Protein AF-A0A094ZDG8-F1 (afdb_monomer)

Organism: Schistosoma haematobium (NCBI:txid6185)

Mean predicted aligned error: 16.05 Å

Solvent-accessible surface area (backbone atoms only — not comparable to full-atom values): 8541 Å² total; per-residue (Å²): 136,85,80,82,80,79,81,81,80,83,80,73,76,66,70,59,55,62,57,50,54,56,52,52,57,57,49,52,59,53,57,71,45,42,67,59,51,50,52,51,48,52,55,51,45,57,53,45,51,59,52,46,64,64,58,32,83,66,60,68,63,43,51,52,46,51,49,52,49,51,50,49,48,50,48,49,53,50,49,50,51,50,48,55,50,48,53,51,51,51,52,26,43,44,46,45,45,53,74,63,44,70,80,44,69,62,84,50,92,93,49,86,71,52,85,59,76,66,48,71,47,53,70,55,26,43,35,73,73,38,26,87,51,73,80,40,61,83,43,102,52,91,58,118

Radius of gyration: 25.37 Å; Cα contacts (8 Å, |Δi|>4): 59; chains: 1; bounding box: 47×36×77 Å

Secondary structure (DSSP, 8-state):
------------THHHHHHHHHHHHHHHHHHHHHHHHHHHHHHHHHHHHHHHHHH--SSHHHHHHHHHHHHHHHHHHHHHHHHHHHHHH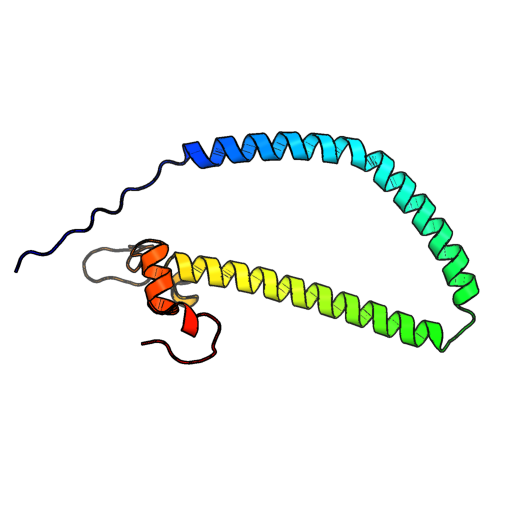HHHHHHT--HHHHHS----TTSTT-TTTT---HHHHHHHHH-S-GGGSSSSS---

Nearest PDB structures (foldseek):
  6bml-assembly1_A  TM=7.905E-01  e=4.620E-05  Homo sapiens
  7khm-assembly1_B  TM=7.955E-01  e=6.084E-05  Homo sapiens
  6bmn-assembly1_A  TM=7.687E-01  e=6.517E-05  Homo sapiens
  6bmm-assembly1_B  TM=7.986E-01  e=1.211E-04  Homo sapiens
  6bms-assembly1_A  TM=7.338E-01  e=1.297E-04  Danio rerio

Foldseek 3Di:
DDDDPPDDDDDDPVVVVVVVVVVVVVVVVVVVCVVVVVVVVVVVVVVVVVVCVVVPVDDPVVVVVVVVVVVVVVVVVVVVVVVVVVVVVLVCLQLVHDPVCVVPPDQDPPDGDPNSPPHPGRVVSNCVQQNPDPVSNPPPDDHD

Sequence (144 aa):
MTGNQKKYVYLPDVYSKHRLSLCVQELSKLCSAIPAALVLLIISWSYYVVTFVVIQDLITSTFLLCCAFTLSLLSAVFALALLILLLFHTYLIFKNKSTLEYFRPPNFRGNSHRIYGFNLGWKNNFLQIFGSDVKHWLLPVFSR

pLDDT: mean 73.51, std 15.1, range [32.41, 96.0]

Structure (mmCIF, N/CA/C/O backbone):
data_AF-A0A094ZDG8-F1
#
_entry.id   AF-A0A094ZDG8-F1
#
loop_
_atom_site.group_PDB
_atom_site.id
_atom_site.type_symbol
_atom_site.label_atom_id
_atom_site.label_alt_id
_atom_site.label_comp_id
_atom_site.label_asym_id
_atom_site.label_entity_id
_atom_site.label_seq_id
_atom_site.pdbx_PDB_ins_code
_atom_site.Cartn_x
_atom_site.Cartn_y
_atom_site.Cartn_z
_atom_site.occupancy
_atom_site.B_iso_or_equiv
_atom_site.auth_seq_id
_atom_site.auth_comp_id
_atom_site.auth_asym_id
_atom_site.auth_atom_id
_atom_site.pdbx_PDB_model_num
ATOM 1 N N . MET A 1 1 ? 17.043 -1.405 -41.925 1.00 34.56 1 MET A N 1
ATOM 2 C CA . MET A 1 1 ? 16.462 -1.710 -40.597 1.00 34.56 1 MET A CA 1
ATOM 3 C C . MET A 1 1 ? 17.064 -0.754 -39.578 1.00 34.56 1 MET A C 1
ATOM 5 O O . MET A 1 1 ? 18.104 -1.022 -38.996 1.00 34.56 1 MET A O 1
ATOM 9 N N . THR A 1 2 ? 16.478 0.433 -39.469 1.00 32.41 2 THR A N 1
ATOM 10 C CA . THR A 1 2 ? 16.982 1.552 -38.666 1.00 32.41 2 THR A CA 1
ATOM 11 C C . THR A 1 2 ? 16.580 1.364 -37.204 1.00 32.41 2 THR A C 1
ATOM 13 O O . THR A 1 2 ? 15.429 1.588 -36.832 1.00 32.41 2 THR A O 1
ATOM 16 N N . GLY A 1 3 ? 17.524 0.902 -36.383 1.00 36.28 3 GLY A N 1
ATOM 17 C CA . GLY A 1 3 ? 17.348 0.729 -34.942 1.00 36.28 3 GLY A CA 1
ATOM 18 C C . GLY A 1 3 ? 17.181 2.077 -34.243 1.00 36.28 3 GLY A C 1
ATOM 19 O O . GLY A 1 3 ? 18.128 2.851 -34.124 1.00 36.28 3 GLY A O 1
ATOM 20 N N . ASN A 1 4 ? 15.962 2.353 -33.791 1.00 35.00 4 ASN A N 1
ATOM 21 C CA . ASN A 1 4 ? 15.579 3.576 -33.098 1.00 35.00 4 ASN A CA 1
ATOM 22 C C . ASN A 1 4 ? 16.163 3.575 -31.667 1.00 35.00 4 ASN A C 1
ATOM 24 O O . ASN A 1 4 ? 15.595 2.984 -30.748 1.00 35.00 4 ASN A O 1
ATOM 28 N N . GLN A 1 5 ? 17.333 4.192 -31.485 1.00 38.00 5 GLN A N 1
ATOM 29 C CA . GLN A 1 5 ? 17.990 4.362 -30.184 1.00 38.00 5 GLN A CA 1
ATOM 30 C C . GLN A 1 5 ? 17.251 5.441 -29.376 1.00 38.00 5 GLN A C 1
ATOM 32 O O . GLN A 1 5 ? 17.558 6.631 -29.468 1.00 38.00 5 GLN A O 1
ATOM 37 N N . LYS A 1 6 ? 16.254 5.041 -28.576 1.00 39.12 6 LYS A N 1
ATOM 38 C CA . LYS A 1 6 ? 15.599 5.943 -27.617 1.00 39.12 6 LYS A CA 1
ATOM 39 C C . LYS A 1 6 ? 16.616 6.359 -26.540 1.00 39.12 6 LYS A C 1
ATOM 41 O O . LYS A 1 6 ? 16.921 5.588 -25.635 1.00 39.12 6 LYS A O 1
ATOM 46 N N . LYS A 1 7 ? 17.148 7.582 -26.654 1.00 33.66 7 LYS A N 1
ATOM 47 C CA . LYS A 1 7 ? 17.962 8.261 -25.630 1.00 33.66 7 LYS A CA 1
ATOM 48 C C . LYS A 1 7 ? 17.123 8.464 -24.364 1.00 33.66 7 LYS A C 1
ATOM 50 O O . LYS A 1 7 ? 16.240 9.317 -24.341 1.00 33.66 7 LYS A O 1
ATOM 55 N N . TYR A 1 8 ? 17.409 7.716 -23.303 1.00 41.25 8 TYR A N 1
ATOM 56 C CA . TYR A 1 8 ? 16.872 8.009 -21.975 1.00 41.25 8 TYR A CA 1
ATOM 57 C C . TYR A 1 8 ? 17.713 9.119 -21.334 1.00 41.25 8 TYR A C 1
ATOM 59 O O . TYR A 1 8 ? 18.879 8.924 -20.998 1.00 41.25 8 TYR A O 1
ATOM 67 N N . VAL A 1 9 ? 17.122 10.307 -21.222 1.00 45.47 9 VAL A N 1
ATOM 68 C CA . VAL A 1 9 ? 17.702 11.479 -20.557 1.00 45.47 9 VAL A CA 1
ATOM 69 C C . VAL A 1 9 ? 17.688 11.241 -19.042 1.00 45.47 9 VAL A C 1
ATOM 71 O O . VAL A 1 9 ? 16.625 11.056 -18.452 1.00 45.47 9 VAL A O 1
ATOM 74 N N . TYR A 1 10 ? 18.863 11.231 -18.409 1.00 42.94 10 TYR A N 1
ATOM 75 C CA . TYR A 1 10 ? 19.004 11.247 -16.951 1.00 42.94 10 TYR A CA 1
ATOM 76 C C . TYR A 1 10 ? 18.540 12.615 -16.425 1.00 42.94 10 TYR A C 1
ATOM 78 O O . TYR A 1 10 ? 19.150 13.632 -16.745 1.00 42.94 10 TYR A O 1
ATOM 86 N N . LEU A 1 11 ? 17.450 12.661 -15.649 1.00 54.09 11 LEU A N 1
ATOM 87 C CA . LEU A 1 11 ? 17.032 13.894 -14.971 1.00 54.09 11 LEU A CA 1
ATOM 88 C C . LEU A 1 11 ? 17.990 14.224 -13.803 1.00 54.09 11 LEU A C 1
ATOM 90 O O . LEU A 1 11 ? 18.325 13.317 -13.040 1.00 54.09 11 LEU A O 1
ATOM 94 N N . PRO A 1 12 ? 18.403 15.497 -13.634 1.00 45.50 12 PRO A N 1
ATOM 95 C CA . PRO A 1 12 ? 19.321 15.924 -12.581 1.00 45.50 12 PRO A CA 1
ATOM 96 C C . PRO A 1 12 ? 18.633 16.074 -11.210 1.00 45.50 12 PRO A C 1
ATOM 98 O O . PRO A 1 12 ? 17.512 16.566 -11.093 1.00 45.50 12 PRO A O 1
ATOM 101 N N . ASP A 1 13 ? 19.375 15.707 -10.167 1.00 58.47 13 ASP A N 1
ATOM 102 C CA . ASP A 1 13 ? 19.035 15.608 -8.732 1.00 58.47 13 ASP A CA 1
ATOM 103 C C . ASP A 1 13 ? 18.567 16.928 -8.056 1.00 58.47 13 ASP A C 1
ATOM 105 O O . ASP A 1 13 ? 18.145 16.976 -6.902 1.00 58.47 13 ASP A O 1
ATOM 109 N N . VAL A 1 14 ? 18.602 18.048 -8.780 1.00 55.16 14 VAL A N 1
ATOM 110 C CA . VAL A 1 14 ? 18.378 19.398 -8.231 1.00 55.16 14 VAL A CA 1
ATOM 111 C C . VAL A 1 14 ? 16.899 19.674 -7.913 1.00 55.16 14 VAL A C 1
ATOM 113 O O . VAL A 1 14 ? 16.594 20.358 -6.936 1.00 55.16 14 VAL A O 1
ATOM 116 N N . TYR A 1 15 ? 15.960 19.096 -8.672 1.00 51.38 15 TYR A N 1
ATOM 117 C CA . TYR A 1 15 ? 14.515 19.297 -8.457 1.00 51.38 15 TYR A CA 1
ATOM 118 C C . TYR A 1 15 ? 13.996 18.604 -7.177 1.00 51.38 15 TYR A C 1
ATOM 120 O O . TYR A 1 15 ? 13.052 19.071 -6.540 1.00 51.38 15 TYR A O 1
ATOM 128 N N . SER A 1 16 ? 14.656 17.518 -6.763 1.00 56.72 16 SER A N 1
ATOM 129 C CA . SER A 1 16 ? 14.375 16.759 -5.533 1.00 56.72 16 SER A CA 1
ATOM 130 C C . SER A 1 16 ? 14.697 17.575 -4.271 1.00 56.72 16 SER A C 1
ATOM 132 O O . SER A 1 16 ? 13.889 17.666 -3.342 1.00 56.72 16 SER A O 1
ATOM 134 N N . LYS A 1 17 ? 15.839 18.271 -4.273 1.00 58.16 17 LYS A N 1
ATOM 135 C CA . LYS A 1 17 ? 16.362 19.007 -3.112 1.00 58.16 17 LYS A CA 1
ATOM 136 C C . LYS A 1 17 ? 15.500 20.210 -2.697 1.00 58.16 17 LYS A C 1
ATOM 138 O O . LYS A 1 17 ? 15.392 20.503 -1.512 1.00 58.16 17 LYS A O 1
ATOM 143 N N . HIS A 1 18 ? 14.843 20.876 -3.649 1.00 64.06 18 HIS A N 1
ATOM 144 C CA . HIS A 1 18 ? 13.962 22.022 -3.375 1.00 64.06 18 HIS A CA 1
ATOM 145 C C . HIS A 1 18 ? 12.610 21.610 -2.759 1.00 64.06 18 HIS A C 1
ATOM 147 O O . HIS A 1 18 ? 12.028 22.337 -1.957 1.00 64.06 18 HIS A O 1
ATOM 153 N N . ARG A 1 19 ? 12.079 20.432 -3.111 1.00 62.97 19 ARG A N 1
ATOM 154 C CA . ARG A 1 19 ? 10.899 19.860 -2.431 1.00 62.97 19 ARG A CA 1
ATOM 155 C C . ARG A 1 19 ? 11.244 19.423 -1.004 1.00 62.97 19 ARG A C 1
ATOM 157 O O . ARG A 1 19 ? 10.412 19.538 -0.109 1.00 62.97 19 ARG A O 1
ATOM 164 N N . LEU A 1 20 ? 12.481 18.968 -0.801 1.00 61.56 20 LEU A N 1
ATOM 165 C CA . LEU A 1 20 ? 12.990 18.520 0.490 1.00 61.56 20 LEU A CA 1
ATOM 166 C C . LEU A 1 20 ? 13.098 19.669 1.508 1.00 61.56 20 LEU A C 1
ATOM 168 O O . LEU A 1 20 ? 12.708 19.491 2.655 1.00 61.56 20 LEU A O 1
ATOM 172 N N . SER A 1 21 ? 13.547 20.862 1.108 1.00 60.19 21 SER A N 1
ATOM 173 C CA . SER A 1 21 ? 13.630 22.023 2.015 1.00 60.19 21 SER A CA 1
ATOM 174 C C . SER A 1 21 ? 12.260 22.556 2.448 1.00 60.19 21 SER A C 1
ATOM 176 O O . SER A 1 21 ? 12.100 22.952 3.601 1.00 60.19 21 SER A O 1
ATOM 178 N N . LEU A 1 22 ? 11.259 22.506 1.559 1.00 71.62 22 LEU A N 1
ATOM 179 C CA . LEU A 1 22 ? 9.870 22.839 1.894 1.00 71.62 22 LEU A CA 1
ATOM 180 C C . LEU A 1 22 ? 9.312 21.869 2.955 1.00 71.62 22 LEU A C 1
ATOM 182 O O . LEU A 1 22 ? 8.663 22.286 3.908 1.00 71.62 22 LEU A O 1
ATOM 186 N N . CYS A 1 23 ? 9.640 20.578 2.829 1.00 61.94 23 CYS A N 1
ATOM 187 C CA . CYS A 1 23 ? 9.284 19.548 3.807 1.00 61.94 23 CYS A CA 1
ATOM 188 C C . CYS A 1 23 ? 9.934 19.795 5.181 1.00 61.94 23 CYS A C 1
ATOM 190 O O . CYS A 1 23 ? 9.313 19.539 6.208 1.00 61.94 23 CYS A O 1
ATOM 192 N N . VAL A 1 24 ? 11.165 20.318 5.215 1.00 69.00 24 VAL A N 1
ATOM 193 C CA . VAL A 1 24 ? 11.898 20.616 6.460 1.00 69.00 24 VAL A CA 1
ATOM 194 C C . VAL A 1 24 ? 11.293 21.808 7.217 1.00 69.00 24 VAL A C 1
ATOM 196 O O . VAL A 1 24 ? 11.284 21.808 8.447 1.00 69.00 24 VAL A O 1
ATOM 199 N N . GLN A 1 25 ? 10.744 22.803 6.514 1.00 68.50 25 GLN A N 1
ATOM 200 C CA . GLN A 1 25 ? 10.045 23.930 7.149 1.00 68.50 25 GLN A CA 1
ATOM 201 C C . GLN A 1 25 ? 8.686 23.537 7.740 1.00 68.50 25 GLN A C 1
ATOM 203 O O . GLN A 1 25 ? 8.311 24.038 8.797 1.00 68.50 25 GLN A O 1
ATOM 208 N N . GLU A 1 26 ? 7.959 22.622 7.104 1.00 72.00 26 GLU A N 1
ATOM 209 C CA . GLU A 1 26 ? 6.732 22.071 7.693 1.00 72.00 26 GLU A CA 1
ATOM 210 C C . GLU A 1 26 ? 7.048 21.149 8.887 1.00 72.00 26 GLU A C 1
ATOM 212 O O . GLU A 1 26 ? 6.334 21.146 9.892 1.00 72.00 26 GLU A O 1
ATOM 217 N N . LEU A 1 27 ? 8.189 20.452 8.844 1.00 68.56 27 LEU A N 1
ATOM 218 C CA . LEU A 1 27 ? 8.687 19.617 9.938 1.00 68.56 27 LEU A CA 1
ATOM 219 C C . LEU A 1 27 ? 9.076 20.427 11.190 1.00 68.56 27 LEU A C 1
ATOM 221 O O . LEU A 1 27 ? 8.887 19.952 12.309 1.00 68.56 27 LEU A O 1
ATOM 225 N N . SER A 1 28 ? 9.589 21.654 11.042 1.00 68.25 28 SER A N 1
ATOM 226 C CA . SER A 1 28 ? 9.965 22.487 12.196 1.00 68.25 28 SER A CA 1
ATOM 227 C C . SER A 1 28 ? 8.748 23.012 12.967 1.00 68.25 28 SER A C 1
ATOM 229 O O . SER A 1 28 ? 8.773 23.039 14.199 1.00 68.25 28 SER A O 1
ATOM 231 N N . LYS A 1 29 ? 7.653 23.334 12.266 1.00 71.62 29 LYS A N 1
ATOM 232 C CA . LYS A 1 29 ? 6.360 23.701 12.873 1.00 71.62 29 LYS A CA 1
ATOM 233 C C . LYS A 1 29 ? 5.745 22.527 13.637 1.00 71.62 29 LYS A C 1
ATOM 235 O O . LYS A 1 29 ? 5.228 22.709 14.740 1.00 71.62 29 LYS A O 1
ATOM 240 N N . LEU A 1 30 ? 5.866 21.315 13.083 1.00 69.75 30 LEU A N 1
ATOM 241 C CA . LEU A 1 30 ? 5.478 20.080 13.765 1.00 69.75 30 LEU A CA 1
ATOM 242 C C . LEU A 1 30 ? 6.297 19.889 15.050 1.00 69.75 30 LEU A C 1
ATOM 244 O O . LEU A 1 30 ? 5.730 19.549 16.082 1.00 69.75 30 LEU A O 1
ATOM 248 N N . CYS A 1 31 ? 7.598 20.195 15.009 1.00 66.25 31 CYS A N 1
ATOM 249 C CA . CYS A 1 31 ? 8.518 20.050 16.137 1.00 66.25 31 CYS A CA 1
ATOM 250 C C . CYS A 1 31 ? 8.172 20.959 17.333 1.00 66.25 31 CYS A C 1
ATOM 252 O O . CYS A 1 31 ? 8.218 20.518 18.481 1.00 66.25 31 CYS A O 1
ATOM 254 N N . SER A 1 32 ? 7.730 22.199 17.086 1.00 72.81 32 SER A N 1
ATOM 255 C CA . SER A 1 32 ? 7.280 23.109 18.155 1.00 72.81 32 SER A CA 1
ATOM 256 C C . SER A 1 32 ? 5.958 22.701 18.813 1.00 72.81 32 SER A C 1
ATOM 258 O O . SER A 1 32 ? 5.696 23.086 19.951 1.00 72.81 32 SER A O 1
ATOM 260 N N . ALA A 1 33 ? 5.134 21.904 18.126 1.00 77.44 33 ALA A N 1
ATOM 261 C CA . ALA A 1 33 ? 3.875 21.387 18.661 1.00 77.44 33 ALA A CA 1
ATOM 262 C C . ALA A 1 33 ? 4.061 20.111 19.505 1.00 77.44 33 ALA A C 1
ATOM 264 O O . ALA A 1 33 ? 3.156 19.735 20.251 1.00 77.44 33 ALA A O 1
ATOM 265 N N . ILE A 1 34 ? 5.236 19.470 19.433 1.00 81.00 34 ILE A N 1
ATOM 266 C CA . ILE A 1 34 ? 5.561 18.235 20.162 1.00 81.00 34 ILE A CA 1
ATOM 267 C C . ILE A 1 34 ? 5.381 18.377 21.683 1.00 81.00 34 ILE A C 1
ATOM 269 O O . ILE A 1 34 ? 4.661 17.556 22.245 1.00 81.00 34 ILE A O 1
ATOM 273 N N . PRO A 1 35 ? 5.955 19.374 22.389 1.00 83.75 35 PRO A N 1
ATOM 274 C CA . PRO A 1 35 ? 5.834 19.436 23.849 1.00 83.75 35 PRO A CA 1
ATOM 275 C C . PRO A 1 35 ? 4.385 19.628 24.320 1.00 83.75 35 PRO A C 1
ATOM 277 O O . PRO A 1 35 ? 3.971 19.003 25.293 1.00 83.75 35 PRO A O 1
ATOM 280 N N . ALA A 1 36 ? 3.585 20.422 23.602 1.00 80.44 36 ALA A N 1
ATOM 281 C CA . ALA A 1 36 ? 2.163 20.595 23.902 1.00 80.44 36 ALA A CA 1
ATOM 282 C C . ALA A 1 36 ? 1.360 19.310 23.627 1.00 80.44 36 ALA A C 1
ATOM 284 O O . ALA A 1 36 ? 0.531 18.913 24.446 1.00 80.44 36 ALA A O 1
ATOM 285 N N . ALA A 1 37 ? 1.648 18.619 22.519 1.00 81.25 37 ALA A N 1
ATOM 286 C CA 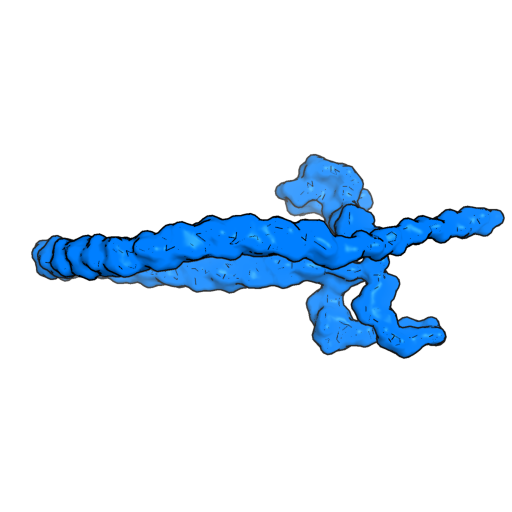. ALA A 1 37 ? 1.034 17.335 22.191 1.00 81.25 37 ALA A CA 1
ATOM 287 C C . ALA A 1 37 ? 1.374 16.249 23.225 1.00 81.25 37 ALA A C 1
ATOM 289 O O . ALA A 1 37 ? 0.510 15.447 23.570 1.00 81.25 37 ALA A O 1
ATOM 290 N N . LEU A 1 38 ? 2.596 16.255 23.768 1.00 85.25 38 LEU A N 1
ATOM 291 C CA . LEU A 1 38 ? 3.016 15.335 24.826 1.00 85.25 38 LEU A CA 1
ATOM 292 C C . LEU A 1 38 ? 2.265 15.585 26.139 1.00 85.25 38 LEU A C 1
ATOM 294 O O . LEU A 1 38 ? 1.811 14.630 26.760 1.00 85.25 38 LEU A O 1
ATOM 298 N N . VAL A 1 39 ? 2.070 16.844 26.544 1.00 86.50 39 VAL A N 1
ATOM 299 C CA . VAL A 1 39 ? 1.304 17.178 27.762 1.00 86.50 39 VAL A CA 1
ATOM 300 C C . VAL A 1 39 ? -0.168 16.785 27.616 1.00 86.50 39 VAL A C 1
ATOM 302 O O . VAL A 1 39 ? -0.732 16.179 28.527 1.00 86.50 39 VAL A O 1
ATOM 305 N N . LEU A 1 40 ? -0.779 17.053 26.458 1.00 86.38 40 LEU A N 1
ATOM 306 C CA . LEU A 1 40 ? -2.152 16.623 26.175 1.00 86.38 40 LEU A CA 1
ATOM 307 C C . LEU A 1 40 ? -2.274 15.097 26.123 1.00 86.38 40 LEU A C 1
ATOM 309 O O . LEU A 1 40 ? -3.258 14.557 26.620 1.00 86.38 40 LEU A O 1
ATOM 313 N N . LEU A 1 41 ? -1.265 14.396 25.602 1.00 87.25 41 LEU A N 1
ATOM 314 C CA . LEU A 1 41 ? -1.198 12.935 25.644 1.00 87.25 41 LEU A CA 1
ATOM 315 C C . LEU A 1 41 ? -1.112 12.405 27.075 1.00 87.25 41 LEU A C 1
ATOM 317 O O . LEU A 1 41 ? -1.812 11.454 27.397 1.00 87.25 41 LEU A O 1
ATOM 321 N N . ILE A 1 42 ? -0.308 13.025 27.942 1.00 86.62 42 ILE A N 1
ATOM 322 C CA . ILE A 1 42 ? -0.156 12.605 29.344 1.00 86.62 42 ILE A CA 1
ATOM 323 C C . ILE A 1 42 ? -1.465 12.810 30.120 1.00 86.62 42 ILE A C 1
ATOM 325 O O . ILE A 1 42 ? -1.875 11.925 30.871 1.00 86.62 42 ILE A O 1
ATOM 329 N N . ILE A 1 43 ? -2.151 13.938 29.907 1.00 86.69 43 ILE A N 1
ATOM 330 C CA . ILE A 1 43 ? -3.455 14.230 30.527 1.00 86.69 43 ILE A CA 1
ATOM 331 C C . ILE A 1 43 ? -4.550 13.315 29.959 1.00 86.69 43 ILE A C 1
ATOM 333 O O . ILE A 1 43 ? -5.374 12.783 30.700 1.00 86.69 43 ILE A O 1
ATOM 337 N N . SER A 1 44 ? -4.546 13.077 28.646 1.00 85.75 44 SER A N 1
ATOM 338 C CA . SER A 1 44 ? -5.470 12.138 28.005 1.00 85.75 44 SER A CA 1
ATOM 339 C C . SER A 1 44 ? -5.242 10.707 28.491 1.00 85.75 44 SER A C 1
ATOM 341 O O . SER A 1 44 ? -6.200 9.954 28.645 1.00 85.75 44 SER A O 1
ATOM 343 N N . TRP A 1 45 ? -3.991 10.327 28.750 1.00 82.62 45 TRP A N 1
ATOM 344 C CA . TRP A 1 45 ? -3.623 9.013 29.260 1.00 82.62 45 TRP A CA 1
ATOM 345 C C . TRP A 1 45 ? -4.050 8.832 30.717 1.00 82.62 45 TRP A C 1
ATOM 347 O O . TRP A 1 45 ? -4.626 7.802 31.057 1.00 82.62 45 TRP A O 1
ATOM 357 N N . SER A 1 46 ? -3.844 9.835 31.576 1.00 82.81 46 SER A N 1
ATOM 358 C CA . SER A 1 46 ? -4.286 9.761 32.974 1.00 82.81 46 SER A CA 1
ATOM 359 C C . SER A 1 46 ? -5.814 9.695 33.090 1.00 82.81 46 SER A C 1
ATOM 361 O O . SER A 1 46 ? -6.330 8.897 33.874 1.00 82.81 46 SER A O 1
ATOM 363 N N . TYR A 1 47 ? -6.540 10.437 32.247 1.00 80.12 47 TYR A N 1
ATOM 364 C CA . TYR A 1 47 ? -7.998 10.338 32.121 1.00 80.12 47 TYR A CA 1
ATOM 365 C C . TYR A 1 47 ? -8.450 8.959 31.601 1.00 80.12 47 TYR A C 1
ATOM 367 O O . TYR A 1 47 ? -9.405 8.375 32.122 1.00 80.12 47 TYR A O 1
ATOM 375 N N . TYR A 1 48 ? -7.733 8.394 30.623 1.00 68.44 48 TYR A N 1
ATOM 376 C CA . TYR A 1 48 ? -8.005 7.056 30.092 1.00 68.44 48 TYR A CA 1
ATOM 377 C C . TYR A 1 48 ? -7.797 5.964 31.145 1.00 68.44 48 TYR A C 1
ATOM 379 O O . TYR A 1 48 ? -8.607 5.056 31.245 1.00 68.44 48 TYR A O 1
ATOM 387 N N . VAL A 1 49 ? -6.760 6.053 31.978 1.00 72.25 49 VAL A N 1
ATOM 388 C CA . VAL A 1 49 ? -6.473 5.030 32.997 1.00 72.25 49 VAL A CA 1
ATOM 389 C C . VAL A 1 49 ? -7.541 5.003 34.095 1.00 72.25 49 VAL A C 1
ATOM 391 O O . VAL A 1 49 ? -7.956 3.925 34.509 1.00 72.25 49 VAL A O 1
ATOM 394 N N . VAL A 1 50 ? -8.043 6.160 34.536 1.00 75.06 50 VAL A N 1
ATO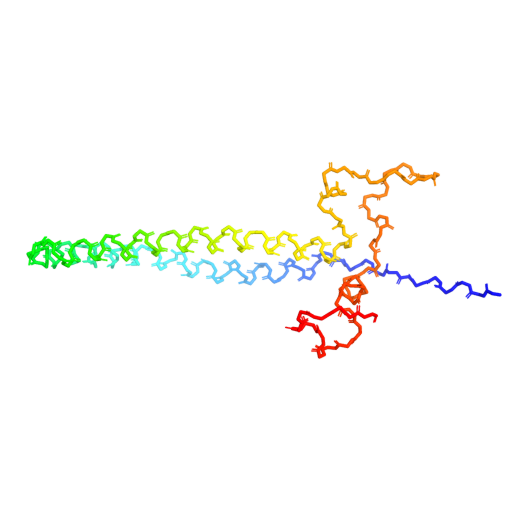M 395 C CA . VAL A 1 50 ? -9.104 6.225 35.562 1.00 75.06 50 VAL A CA 1
ATOM 396 C C . VAL A 1 50 ? -10.437 5.715 35.014 1.00 75.06 50 VAL A C 1
ATOM 398 O O . VAL A 1 50 ? -11.130 4.952 35.685 1.00 75.06 50 VAL A O 1
ATOM 401 N N . THR A 1 51 ? -10.773 6.077 33.774 1.00 68.31 51 THR A N 1
ATOM 402 C CA . THR A 1 51 ? -11.968 5.546 33.102 1.00 68.31 51 THR A CA 1
ATOM 403 C C . THR A 1 51 ? -11.827 4.052 32.814 1.00 68.31 51 THR A C 1
ATOM 405 O O . THR A 1 51 ? -12.761 3.306 33.062 1.00 68.31 51 THR A O 1
ATOM 408 N N . PHE A 1 52 ? -10.651 3.579 32.408 1.00 59.97 52 PHE A N 1
ATOM 409 C CA . PHE A 1 52 ? -10.352 2.169 32.156 1.00 59.97 52 PHE A CA 1
ATOM 410 C C . PHE A 1 52 ? -10.423 1.305 33.416 1.00 59.97 52 PHE A C 1
ATOM 412 O O . PHE A 1 52 ? -10.959 0.211 33.345 1.00 59.97 52 PHE A O 1
ATOM 419 N N . VAL A 1 53 ? -9.949 1.781 34.570 1.00 63.03 53 VAL A N 1
ATOM 420 C CA . VAL A 1 53 ? -9.989 1.016 35.832 1.00 63.03 53 VAL A CA 1
ATOM 421 C C . VAL A 1 53 ? -11.416 0.892 36.387 1.00 63.03 53 VAL A C 1
ATOM 423 O O . VAL A 1 53 ? -11.740 -0.128 36.985 1.00 63.03 53 VAL A O 1
ATOM 426 N N . VAL A 1 54 ? -12.284 1.877 36.128 1.00 65.06 54 VAL A N 1
ATOM 427 C CA . VAL A 1 54 ? -13.725 1.830 36.460 1.00 65.06 54 VAL A CA 1
ATOM 428 C C . VAL A 1 54 ? -14.532 1.054 35.410 1.00 65.06 54 VAL A C 1
ATOM 430 O O . VAL A 1 54 ? -15.495 0.383 35.749 1.00 65.06 54 VAL A O 1
ATOM 433 N N . ILE A 1 55 ? -14.135 1.103 34.134 1.00 58.72 55 ILE A N 1
ATOM 434 C CA . ILE A 1 55 ? -14.726 0.300 33.045 1.00 58.72 55 ILE A CA 1
ATOM 435 C C . ILE A 1 55 ? -14.258 -1.146 33.117 1.00 58.72 55 ILE A C 1
ATOM 437 O O . ILE A 1 55 ? -14.931 -2.015 32.554 1.00 58.72 55 ILE A O 1
ATOM 441 N N . GLN A 1 56 ? -13.120 -1.385 33.794 1.00 53.81 56 GLN A N 1
ATOM 442 C CA . GLN A 1 56 ? -12.540 -2.698 33.949 1.00 53.81 56 GLN A CA 1
ATOM 443 C C . GLN A 1 56 ? -13.679 -3.585 34.390 1.00 53.81 56 GLN A C 1
ATOM 445 O O . GLN A 1 56 ? -13.807 -4.532 33.635 1.00 53.81 56 GLN A O 1
ATOM 450 N N . ASP A 1 57 ? -14.532 -3.193 35.379 1.00 58.75 57 ASP A N 1
ATOM 451 C CA . ASP A 1 57 ? -15.737 -3.843 35.976 1.00 58.75 57 ASP A CA 1
ATOM 452 C C . ASP A 1 57 ? -16.614 -4.739 35.045 1.00 58.75 57 ASP A C 1
ATOM 454 O O . ASP A 1 57 ? -17.729 -4.437 34.633 1.00 58.75 57 ASP A O 1
ATOM 458 N N . LEU A 1 58 ? -16.189 -5.956 34.721 1.00 55.91 58 LEU A N 1
ATOM 459 C CA . LEU A 1 58 ? -14.883 -6.486 35.110 1.00 55.91 58 LEU A CA 1
ATOM 460 C C . LEU A 1 58 ? -14.149 -7.303 34.050 1.00 55.91 58 LEU A C 1
ATOM 462 O O . LEU A 1 58 ? -12.924 -7.257 33.951 1.00 55.91 58 LEU A O 1
ATOM 466 N N . ILE A 1 59 ? -14.859 -8.137 33.299 1.00 56.97 59 ILE A N 1
ATOM 467 C CA . ILE A 1 59 ? -14.208 -9.334 32.737 1.00 56.97 59 ILE A CA 1
ATOM 468 C C . ILE A 1 59 ? -14.627 -9.627 31.282 1.00 56.97 59 ILE A C 1
ATOM 470 O O . ILE A 1 59 ? -13.826 -10.131 30.497 1.00 56.97 59 ILE A O 1
ATOM 474 N N . THR A 1 60 ? -15.836 -9.249 30.861 1.00 58.81 60 THR A N 1
ATOM 475 C CA . THR A 1 60 ? -16.339 -9.510 29.495 1.00 58.81 60 THR A CA 1
ATOM 476 C C . THR A 1 60 ? -15.933 -8.412 28.507 1.00 58.81 60 THR A C 1
ATOM 478 O O . THR A 1 60 ? -15.528 -8.689 27.379 1.00 58.81 60 THR A O 1
ATOM 481 N N . SER A 1 61 ? -15.977 -7.157 28.949 1.00 58.03 61 SER A N 1
ATOM 482 C CA . SER A 1 61 ? -15.516 -5.969 28.222 1.00 58.03 61 SER A CA 1
ATOM 483 C C . SER A 1 61 ? -13.990 -5.936 28.101 1.00 58.03 61 SER A C 1
ATOM 485 O O . SER A 1 61 ? -13.475 -5.603 27.042 1.00 58.03 61 SER A O 1
ATOM 487 N N . THR A 1 62 ? -13.259 -6.348 29.137 1.00 58.38 62 THR A N 1
ATOM 488 C CA . THR A 1 62 ? -11.789 -6.474 29.156 1.00 58.38 62 THR A CA 1
ATOM 489 C C . THR A 1 62 ? -11.282 -7.580 28.240 1.00 58.38 62 THR A C 1
ATOM 491 O O . THR A 1 62 ? -10.319 -7.348 27.516 1.00 58.38 62 THR A O 1
ATOM 494 N N . PHE A 1 63 ? -11.924 -8.754 28.199 1.00 68.56 63 PHE A N 1
ATOM 495 C CA . PHE A 1 63 ? -11.560 -9.791 27.224 1.00 68.56 63 PHE A CA 1
ATOM 496 C C . PHE A 1 63 ? -11.765 -9.297 25.782 1.00 68.56 63 PHE A C 1
ATOM 498 O O . PHE A 1 63 ? -10.846 -9.379 24.969 1.00 68.56 63 PHE A O 1
ATOM 505 N N . LEU A 1 64 ? -12.920 -8.693 25.479 1.00 68.50 64 LEU A N 1
ATOM 506 C CA . LEU A 1 64 ? -13.200 -8.114 24.160 1.00 68.50 64 LEU A CA 1
ATOM 507 C C . LEU A 1 64 ? -12.272 -6.942 23.810 1.00 68.50 64 LEU A C 1
ATOM 509 O O . LEU A 1 64 ? -11.856 -6.825 22.661 1.00 68.50 64 LEU A O 1
ATOM 513 N N . LEU A 1 65 ? -11.902 -6.106 24.780 1.00 69.19 65 LEU A N 1
ATOM 514 C CA . LEU A 1 65 ? -10.977 -4.988 24.596 1.00 69.19 65 LEU A CA 1
ATOM 515 C C . LEU A 1 65 ? -9.536 -5.472 24.385 1.00 69.19 65 LEU A C 1
ATOM 517 O O . LEU A 1 65 ? -8.852 -4.960 23.504 1.00 69.19 65 LEU A O 1
ATOM 521 N N . CYS A 1 66 ? -9.089 -6.499 25.111 1.00 72.06 66 CYS A N 1
ATOM 522 C CA . CYS A 1 66 ? -7.802 -7.159 24.881 1.00 72.06 66 CYS A CA 1
ATOM 523 C C . CYS A 1 66 ? -7.761 -7.839 23.507 1.00 72.06 66 CYS A C 1
ATOM 525 O O . CYS A 1 66 ? -6.770 -7.706 22.787 1.00 72.06 66 CYS A O 1
ATOM 527 N N . CYS A 1 67 ? -8.835 -8.516 23.096 1.00 78.06 67 CYS A N 1
ATOM 528 C CA . CYS A 1 67 ? -8.963 -9.064 21.746 1.00 78.06 67 CYS A CA 1
ATOM 529 C C . CYS A 1 67 ? -8.949 -7.953 20.684 1.00 78.06 67 CYS A C 1
ATOM 531 O O . CYS A 1 67 ? -8.182 -8.035 19.733 1.00 78.06 67 CYS A O 1
ATOM 533 N N . ALA A 1 68 ? -9.722 -6.880 20.849 1.00 78.88 68 ALA A N 1
ATOM 534 C CA . ALA A 1 68 ? -9.744 -5.757 19.911 1.00 78.88 68 ALA A CA 1
ATOM 535 C C . ALA A 1 68 ? -8.384 -5.045 19.822 1.00 78.88 68 ALA A C 1
ATOM 537 O O . ALA A 1 68 ? -7.938 -4.698 18.728 1.00 78.88 68 ALA A O 1
ATOM 538 N N . PHE A 1 69 ? -7.694 -4.876 20.950 1.00 79.44 69 PHE A N 1
ATOM 539 C CA . PHE A 1 69 ? -6.359 -4.291 21.017 1.00 79.44 69 PHE A CA 1
ATOM 540 C C . PHE A 1 69 ? -5.321 -5.186 20.336 1.00 79.44 69 PHE A C 1
ATOM 542 O O . PHE A 1 69 ? -4.572 -4.716 19.483 1.00 79.44 69 PHE A O 1
ATOM 549 N N . THR A 1 70 ? -5.311 -6.485 20.638 1.00 80.88 70 THR A N 1
ATOM 550 C CA . THR A 1 70 ? -4.385 -7.442 20.009 1.00 80.88 70 THR A CA 1
ATOM 551 C C . THR A 1 70 ? -4.656 -7.614 18.517 1.00 80.88 70 THR A C 1
ATOM 553 O O . THR A 1 70 ? -3.704 -7.649 17.745 1.00 80.88 70 THR A O 1
ATOM 556 N N . LEU A 1 71 ? -5.919 -7.627 18.081 1.00 87.00 71 LEU A N 1
ATOM 557 C CA . LEU A 1 71 ? -6.287 -7.627 16.662 1.00 87.00 71 LEU A CA 1
ATOM 558 C C . LEU A 1 71 ? -5.890 -6.322 15.967 1.00 87.00 71 LEU A C 1
ATOM 560 O O . LEU A 1 71 ? -5.397 -6.370 14.845 1.00 87.00 71 LEU A O 1
ATOM 564 N N . SER A 1 72 ? -6.045 -5.169 16.623 1.00 83.94 72 SER A N 1
ATOM 565 C CA . SER A 1 72 ? -5.613 -3.879 16.071 1.00 83.94 72 SER A CA 1
ATOM 566 C C . SER A 1 72 ? -4.093 -3.798 15.960 1.00 83.94 72 SER A C 1
ATOM 568 O O . SER A 1 72 ? -3.586 -3.351 14.936 1.00 83.94 72 SER A O 1
ATOM 570 N N . LEU A 1 73 ? -3.353 -4.285 16.960 1.00 90.62 73 LEU A N 1
ATOM 571 C CA . LEU A 1 73 ? -1.895 -4.379 16.904 1.00 90.62 73 LEU A CA 1
ATOM 572 C C . LEU A 1 73 ? -1.435 -5.364 15.830 1.00 90.62 73 LEU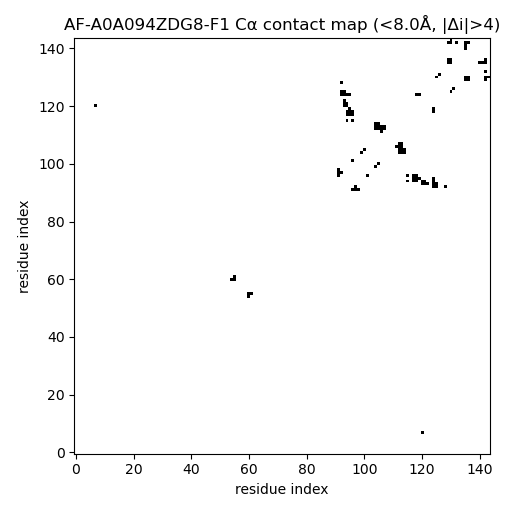 A C 1
ATOM 574 O O . LEU A 1 73 ? -0.555 -5.031 15.041 1.00 90.62 73 LEU A O 1
ATOM 578 N N . LEU A 1 74 ? -2.045 -6.548 15.760 1.00 94.75 74 LEU A N 1
ATOM 579 C CA . LEU A 1 74 ? -1.741 -7.543 14.737 1.00 94.75 74 LEU A CA 1
ATOM 580 C C . LEU A 1 74 ? -2.030 -6.986 13.341 1.00 94.75 74 LEU A C 1
ATOM 582 O O . LEU A 1 74 ? -1.180 -7.081 12.461 1.00 94.75 74 LEU A O 1
ATOM 586 N N . SER A 1 75 ? -3.184 -6.343 13.159 1.00 93.94 75 SER A N 1
ATOM 587 C CA . SER A 1 75 ? -3.551 -5.665 11.917 1.00 93.94 75 SER A CA 1
ATOM 588 C C . SER A 1 75 ? -2.588 -4.527 11.591 1.00 93.94 75 SER A C 1
ATOM 590 O O . SER A 1 75 ? -2.238 -4.364 10.429 1.00 93.94 75 SER A O 1
ATOM 592 N N . ALA A 1 76 ? -2.131 -3.749 12.575 1.00 93.75 76 ALA A N 1
ATOM 593 C CA . ALA A 1 76 ? -1.190 -2.652 12.361 1.00 93.75 76 ALA A CA 1
ATOM 594 C C . ALA A 1 76 ? 0.200 -3.164 11.962 1.00 93.75 76 ALA A C 1
ATOM 596 O O . ALA A 1 76 ? 0.783 -2.664 11.002 1.00 93.75 76 ALA A O 1
ATOM 597 N N . VAL A 1 77 ? 0.717 -4.188 12.644 1.00 95.44 77 VAL A N 1
ATOM 598 C CA . VAL A 1 77 ? 2.001 -4.821 12.306 1.00 95.44 77 VAL A CA 1
ATOM 599 C C . VAL A 1 77 ? 1.918 -5.492 10.937 1.00 95.44 77 VAL A C 1
ATOM 601 O O . VAL A 1 77 ? 2.835 -5.355 10.128 1.00 95.44 77 VAL A O 1
ATOM 604 N N . PHE A 1 78 ? 0.804 -6.160 10.639 1.00 95.12 78 PHE A N 1
ATOM 605 C CA . PHE A 1 78 ? 0.566 -6.773 9.337 1.00 95.12 78 PHE A CA 1
ATOM 606 C C . PHE A 1 78 ? 0.444 -5.726 8.224 1.00 95.12 78 PHE A C 1
ATOM 608 O O . PHE A 1 78 ? 1.086 -5.860 7.185 1.00 95.12 78 PHE A O 1
ATOM 615 N N . ALA A 1 79 ? -0.302 -4.643 8.453 1.00 94.75 79 ALA A N 1
ATOM 616 C CA . ALA A 1 79 ? -0.407 -3.527 7.519 1.00 94.75 79 ALA A CA 1
ATOM 617 C C . ALA A 1 79 ? 0.953 -2.857 7.287 1.00 94.75 79 ALA A C 1
ATOM 619 O O . ALA A 1 79 ? 1.290 -2.552 6.146 1.00 94.75 79 ALA A O 1
ATOM 620 N N . LEU A 1 80 ? 1.764 -2.679 8.334 1.00 95.25 80 LEU A N 1
ATOM 621 C CA . LEU A 1 80 ? 3.119 -2.141 8.218 1.00 95.25 80 LEU A CA 1
ATOM 622 C C . LEU A 1 80 ? 4.033 -3.079 7.416 1.00 95.25 80 LEU A C 1
ATOM 624 O O . LEU A 1 80 ? 4.776 -2.618 6.550 1.00 95.25 80 LEU A O 1
ATOM 628 N N . ALA A 1 81 ? 3.949 -4.391 7.651 1.00 96.00 81 ALA A N 1
ATOM 629 C CA . ALA A 1 81 ? 4.694 -5.387 6.887 1.00 96.00 81 ALA A CA 1
ATOM 630 C C . ALA A 1 81 ? 4.293 -5.380 5.401 1.00 96.00 81 ALA A C 1
ATOM 632 O O . ALA A 1 81 ? 5.164 -5.330 4.530 1.00 96.00 81 ALA A O 1
ATOM 633 N N . LEU A 1 82 ? 2.988 -5.355 5.105 1.00 95.06 82 LEU A N 1
ATOM 634 C CA . LEU A 1 82 ? 2.473 -5.232 3.740 1.00 95.06 82 LEU A CA 1
ATOM 635 C C . LEU A 1 82 ? 2.871 -3.908 3.093 1.00 95.06 82 LEU A C 1
ATOM 637 O O . LEU A 1 82 ? 3.195 -3.902 1.912 1.00 95.06 82 LEU A O 1
ATOM 641 N N . LEU A 1 83 ? 2.886 -2.802 3.839 1.00 94.31 83 LEU A N 1
ATOM 642 C CA . LEU A 1 83 ? 3.307 -1.501 3.328 1.00 94.31 83 LEU A CA 1
ATOM 643 C C . LEU A 1 83 ? 4.779 -1.527 2.911 1.00 94.31 83 LEU A C 1
ATOM 645 O O . LEU A 1 83 ? 5.103 -1.122 1.797 1.00 94.31 83 LEU A O 1
ATOM 649 N N . ILE A 1 84 ? 5.665 -2.034 3.771 1.00 92.00 84 ILE A N 1
ATOM 650 C CA . ILE A 1 84 ? 7.094 -2.159 3.454 1.00 92.00 84 ILE A CA 1
ATOM 651 C C . ILE A 1 84 ? 7.285 -3.070 2.236 1.00 92.00 84 ILE A C 1
ATOM 653 O O . ILE A 1 84 ? 8.018 -2.716 1.310 1.00 92.00 84 ILE A O 1
ATOM 657 N N . LEU A 1 85 ? 6.589 -4.209 2.200 1.00 92.38 85 LEU A N 1
ATOM 658 C CA . LEU A 1 85 ? 6.642 -5.148 1.083 1.00 92.38 85 LEU A CA 1
ATOM 659 C C . LEU A 1 85 ? 6.125 -4.513 -0.217 1.00 92.38 85 LEU A C 1
ATOM 661 O O . LEU A 1 85 ? 6.766 -4.631 -1.260 1.00 92.38 85 LEU A O 1
ATOM 665 N N . LEU A 1 86 ? 5.002 -3.799 -0.161 1.00 88.94 86 LEU A N 1
ATOM 666 C CA . LEU A 1 86 ? 4.401 -3.117 -1.303 1.00 88.94 86 LEU A CA 1
ATOM 667 C C . LEU A 1 86 ? 5.323 -2.023 -1.837 1.00 88.94 86 LEU A C 1
ATOM 669 O O . LEU A 1 86 ? 5.523 -1.943 -3.047 1.00 88.94 86 LEU A O 1
ATOM 673 N N . LEU A 1 87 ? 5.915 -1.206 -0.962 1.00 90.00 87 LEU A N 1
ATOM 674 C CA . LEU A 1 87 ? 6.881 -0.178 -1.355 1.00 90.00 87 LEU A CA 1
ATOM 675 C C . LEU A 1 87 ? 8.117 -0.806 -2.007 1.00 90.00 87 LEU A C 1
ATOM 677 O O . LEU A 1 87 ? 8.572 -0.329 -3.049 1.00 90.00 87 LEU A O 1
ATOM 681 N N . PHE A 1 88 ? 8.621 -1.907 -1.445 1.00 89.81 88 PHE A N 1
ATOM 682 C CA . PHE A 1 88 ? 9.744 -2.648 -2.010 1.00 89.81 88 PHE A CA 1
ATOM 683 C C . PHE A 1 88 ? 9.417 -3.212 -3.400 1.00 89.81 88 PHE A C 1
ATOM 685 O O . PHE A 1 88 ? 10.160 -2.972 -4.353 1.00 89.81 88 PHE A O 1
AT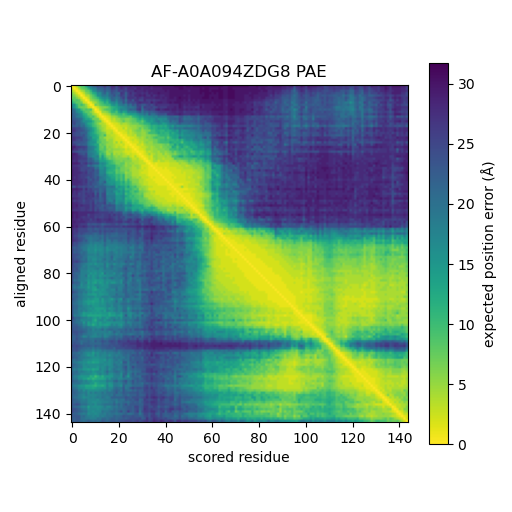OM 692 N N . HIS A 1 89 ? 8.276 -3.882 -3.563 1.00 88.88 89 HIS A N 1
ATOM 693 C CA . HIS A 1 89 ? 7.848 -4.406 -4.861 1.00 88.88 89 HIS A CA 1
ATOM 694 C C . HIS A 1 89 ? 7.547 -3.296 -5.872 1.00 88.88 89 HIS A C 1
ATOM 696 O O . HIS A 1 89 ? 7.921 -3.411 -7.034 1.00 88.88 89 HIS A O 1
ATOM 702 N N . THR A 1 90 ? 6.957 -2.184 -5.439 1.00 87.69 90 THR A N 1
ATOM 703 C CA . THR A 1 90 ? 6.721 -1.011 -6.292 1.00 87.69 90 THR A CA 1
ATOM 704 C C . THR A 1 90 ? 8.043 -0.430 -6.802 1.00 87.69 90 THR A C 1
ATOM 706 O O . THR A 1 90 ? 8.182 -0.127 -7.989 1.00 87.69 90 THR A O 1
ATOM 709 N N . TYR A 1 91 ? 9.059 -0.341 -5.939 1.00 86.88 91 TYR A N 1
ATOM 710 C CA . TYR A 1 91 ? 10.411 0.053 -6.338 1.00 86.88 91 TYR A CA 1
ATOM 711 C C . TYR A 1 91 ? 11.016 -0.911 -7.374 1.00 86.88 91 TYR A C 1
ATOM 713 O O . TYR A 1 91 ? 11.591 -0.463 -8.373 1.00 86.88 91 TYR A O 1
ATOM 721 N N . LEU A 1 92 ? 10.855 -2.221 -7.172 1.00 87.19 92 LEU A N 1
ATOM 722 C CA . LEU A 1 92 ? 11.314 -3.255 -8.102 1.00 87.19 92 LEU A CA 1
ATOM 723 C C . LEU A 1 92 ? 10.625 -3.160 -9.475 1.00 87.19 92 LEU A C 1
ATOM 725 O O . LEU A 1 92 ? 11.317 -3.159 -10.496 1.00 87.19 92 LEU A O 1
ATOM 729 N N . ILE A 1 93 ? 9.301 -2.970 -9.501 1.00 86.25 93 ILE A N 1
ATOM 730 C CA . ILE A 1 93 ? 8.491 -2.739 -10.713 1.00 86.25 93 ILE A CA 1
ATOM 731 C C . ILE A 1 93 ? 9.040 -1.535 -11.486 1.00 86.25 93 ILE A C 1
ATOM 733 O O . ILE A 1 93 ? 9.338 -1.633 -12.677 1.00 86.25 93 ILE A O 1
ATOM 737 N N . PHE A 1 94 ? 9.273 -0.403 -10.814 1.00 80.69 94 PHE A N 1
ATOM 738 C CA . PHE A 1 94 ? 9.787 0.795 -11.485 1.00 80.69 94 PHE A CA 1
ATOM 739 C C . PHE A 1 94 ? 11.213 0.655 -12.009 1.00 80.69 94 PHE A C 1
ATOM 741 O O . PHE A 1 94 ? 11.586 1.369 -12.945 1.00 80.69 94 PHE A O 1
ATOM 748 N N . LYS A 1 95 ? 12.023 -0.232 -11.431 1.00 80.00 95 LYS A N 1
ATOM 749 C CA . LYS A 1 95 ? 13.390 -0.503 -11.894 1.00 80.00 95 LYS A CA 1
ATOM 750 C C . LYS A 1 95 ? 13.482 -1.688 -12.854 1.00 80.00 95 LYS A C 1
ATOM 752 O O . LYS A 1 95 ? 14.584 -1.921 -13.349 1.00 80.00 95 LYS A O 1
ATOM 757 N N . ASN A 1 96 ? 12.362 -2.359 -13.134 1.00 86.75 96 ASN A N 1
ATOM 758 C CA . ASN A 1 96 ? 12.295 -3.611 -13.884 1.00 86.75 96 ASN A CA 1
ATOM 759 C C . ASN A 1 96 ? 13.316 -4.628 -13.366 1.00 86.75 96 ASN A C 1
ATOM 761 O O . ASN A 1 96 ? 14.195 -5.077 -14.100 1.00 86.75 96 ASN A O 1
ATOM 765 N N . LYS A 1 97 ? 13.273 -4.873 -12.054 1.00 85.69 97 LYS A N 1
ATOM 766 C CA . LYS A 1 97 ? 14.164 -5.809 -11.368 1.00 85.69 97 LYS A CA 1
ATOM 767 C C . LYS A 1 97 ? 13.347 -6.840 -10.625 1.00 85.69 97 LYS A C 1
ATOM 769 O O . LYS A 1 97 ? 12.416 -6.478 -9.913 1.00 85.69 97 LYS A O 1
ATOM 774 N N . SER A 1 98 ? 13.737 -8.103 -10.718 1.00 86.81 98 SER A N 1
ATOM 775 C CA . SER A 1 98 ? 13.186 -9.131 -9.832 1.00 86.81 98 SER A CA 1
ATOM 776 C C . SER A 1 98 ? 13.830 -9.074 -8.440 1.00 86.81 98 SER A C 1
ATOM 778 O O . SER A 1 98 ? 14.924 -8.532 -8.259 1.00 86.81 98 SER A O 1
ATOM 780 N N . THR A 1 99 ? 13.180 -9.667 -7.435 1.00 88.88 99 THR A N 1
ATOM 781 C CA . THR A 1 99 ? 13.755 -9.792 -6.084 1.00 88.88 99 THR A CA 1
ATOM 782 C C . THR A 1 99 ? 15.087 -10.547 -6.113 1.00 88.88 99 THR A C 1
ATOM 784 O O . THR A 1 99 ? 16.032 -10.164 -5.428 1.00 88.88 99 THR A O 1
ATOM 787 N N . LEU A 1 100 ? 15.204 -11.580 -6.956 1.00 85.31 100 LEU A N 1
ATOM 788 C CA . LEU A 1 100 ? 16.453 -12.322 -7.133 1.00 85.31 100 LEU A CA 1
ATOM 789 C C . LEU A 1 100 ? 17.538 -11.442 -7.757 1.00 85.31 100 LEU A C 1
ATOM 791 O O . LEU A 1 100 ? 18.666 -11.456 -7.277 1.00 85.31 100 LEU A O 1
ATOM 795 N N . GLU A 1 101 ? 17.194 -10.642 -8.766 1.00 81.69 101 GLU A N 1
ATOM 796 C CA . GLU A 1 101 ? 18.127 -9.701 -9.399 1.00 81.69 101 GLU A CA 1
ATOM 797 C C . GLU A 1 101 ? 18.576 -8.572 -8.466 1.00 81.69 101 GLU A C 1
ATOM 799 O O . GLU A 1 101 ? 19.673 -8.034 -8.628 1.00 81.69 101 GLU A O 1
ATOM 804 N N . TYR A 1 10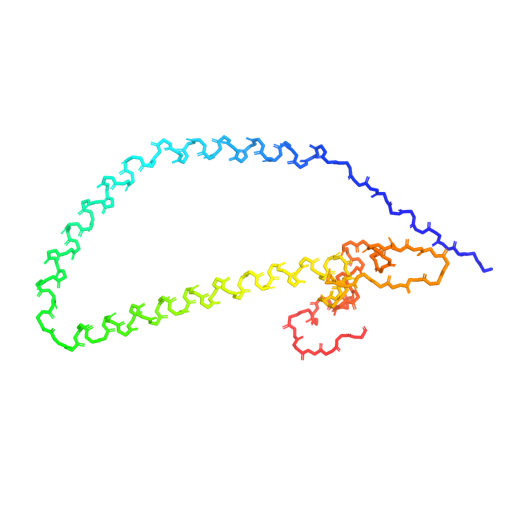2 ? 17.743 -8.204 -7.488 1.00 82.94 102 TYR A N 1
ATOM 805 C CA . TYR A 1 102 ? 18.121 -7.264 -6.436 1.00 82.94 102 TYR A CA 1
ATOM 806 C C . TYR A 1 102 ? 19.212 -7.846 -5.526 1.00 82.94 102 TYR A C 1
ATOM 808 O O . TYR A 1 102 ? 20.186 -7.154 -5.235 1.00 82.94 102 TYR A O 1
ATOM 816 N N . PHE A 1 103 ? 19.091 -9.117 -5.123 1.00 83.75 103 PHE A N 1
ATOM 817 C CA . PHE A 1 103 ? 20.104 -9.792 -4.300 1.00 83.75 103 PHE A CA 1
ATOM 818 C C . PHE A 1 103 ? 21.336 -10.238 -5.092 1.00 83.75 103 PHE A C 1
ATOM 820 O O . PHE A 1 103 ? 22.445 -10.261 -4.559 1.00 83.75 103 PHE A O 1
ATOM 827 N N . ARG A 1 104 ? 21.151 -10.629 -6.354 1.00 80.44 104 ARG A N 1
ATOM 828 C CA . ARG A 1 104 ? 22.201 -11.158 -7.225 1.00 80.44 104 ARG A CA 1
ATOM 829 C C . ARG A 1 104 ? 22.103 -10.513 -8.604 1.00 80.44 104 ARG A C 1
ATOM 831 O O . ARG A 1 104 ? 21.228 -10.890 -9.382 1.00 80.44 104 ARG A O 1
ATOM 838 N N . PRO A 1 105 ? 23.009 -9.578 -8.938 1.00 76.62 105 PRO A N 1
ATOM 839 C CA . PRO A 1 105 ? 22.998 -8.930 -10.239 1.00 76.62 105 PRO A CA 1
ATOM 840 C C . PRO A 1 105 ? 23.109 -9.955 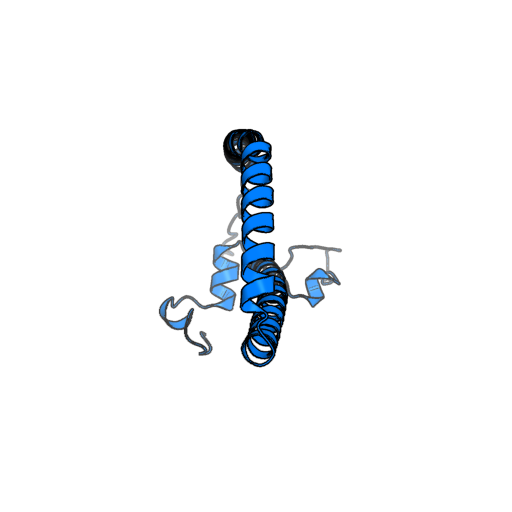-11.383 1.00 76.62 105 PRO A C 1
ATOM 842 O O . PRO A 1 105 ? 23.928 -10.873 -11.295 1.00 76.62 105 PRO A O 1
ATOM 845 N N . PRO A 1 106 ? 22.329 -9.803 -12.465 1.00 70.44 106 PRO A N 1
ATOM 846 C CA . PRO A 1 106 ? 22.398 -10.700 -13.612 1.00 70.44 106 PRO A CA 1
ATOM 847 C C . PRO A 1 106 ? 23.708 -10.515 -14.393 1.00 70.44 106 PRO A C 1
ATOM 849 O O . PRO A 1 106 ? 24.172 -9.394 -14.624 1.00 70.44 106 PRO A O 1
ATOM 852 N N . ASN A 1 107 ? 24.286 -11.631 -14.842 1.00 73.00 107 ASN A N 1
ATOM 853 C CA . ASN A 1 107 ? 25.519 -11.647 -15.624 1.00 73.00 107 ASN A CA 1
ATOM 854 C C . ASN A 1 107 ? 25.201 -11.546 -17.120 1.00 73.00 107 ASN A C 1
ATOM 856 O O . ASN A 1 107 ? 24.694 -12.489 -17.726 1.00 73.00 107 ASN A O 1
ATOM 860 N N . PHE A 1 108 ? 25.524 -10.408 -17.734 1.00 75.44 108 PHE A N 1
ATOM 861 C CA . PHE A 1 108 ? 25.384 -10.219 -19.178 1.00 75.44 108 PHE A CA 1
ATOM 862 C C . PHE A 1 108 ? 26.672 -10.626 -19.908 1.00 75.44 108 PHE A C 1
ATOM 864 O O . PHE A 1 108 ? 27.775 -10.258 -19.501 1.00 75.44 108 PHE A O 1
ATOM 871 N N . ARG A 1 109 ? 26.544 -11.352 -21.029 1.00 63.91 109 ARG A N 1
ATOM 872 C CA . ARG A 1 109 ? 27.683 -11.665 -21.909 1.00 63.91 109 ARG A CA 1
ATOM 873 C C . ARG A 1 109 ? 28.227 -10.363 -22.510 1.00 63.91 109 ARG A C 1
ATOM 875 O O . ARG A 1 109 ? 27.502 -9.656 -23.203 1.00 63.91 109 ARG A O 1
ATOM 882 N N . GLY A 1 110 ? 29.496 -10.056 -22.240 1.00 65.75 110 GLY A N 1
ATOM 883 C CA . GLY A 1 110 ? 30.232 -8.961 -22.884 1.00 65.75 110 GLY A CA 1
ATOM 884 C C . GLY A 1 110 ? 30.330 -7.644 -22.109 1.00 65.75 110 GLY A C 1
ATOM 885 O O . GLY A 1 110 ? 30.995 -6.746 -22.601 1.00 65.75 110 GLY A O 1
ATOM 886 N N . ASN A 1 111 ? 29.720 -7.510 -20.924 1.00 54.66 111 ASN A N 1
ATOM 887 C CA . ASN A 1 111 ? 29.999 -6.416 -19.982 1.00 54.66 111 ASN A CA 1
ATOM 888 C C . ASN A 1 111 ? 29.581 -6.823 -18.563 1.00 54.66 111 ASN A C 1
ATOM 890 O O . ASN A 1 111 ? 28.400 -7.046 -18.287 1.00 54.66 111 ASN A O 1
ATOM 894 N N . 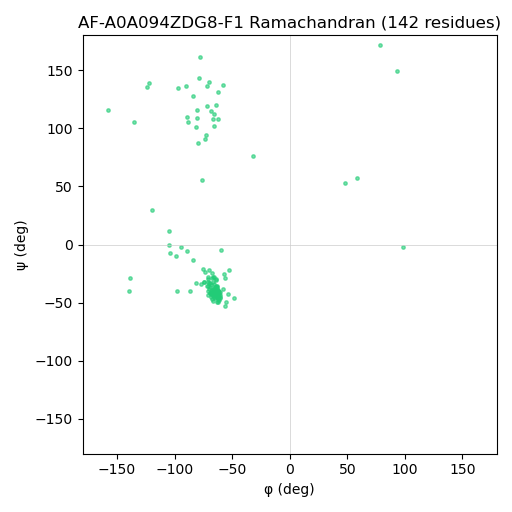SER A 1 112 ? 30.571 -6.912 -17.677 1.00 53.19 112 SER A N 1
ATOM 895 C CA . SER A 1 112 ? 30.408 -7.255 -16.265 1.00 53.19 112 SER A CA 1
ATOM 896 C C . SER A 1 112 ? 29.553 -6.196 -15.548 1.00 53.19 112 SER A C 1
ATOM 898 O O . SER A 1 112 ? 29.780 -5.000 -15.706 1.00 53.19 112 SER A O 1
ATOM 900 N N . HIS A 1 113 ? 28.548 -6.629 -14.782 1.00 54.94 113 HIS A N 1
ATOM 901 C CA . HIS A 1 113 ? 27.751 -5.809 -13.853 1.00 54.94 113 HIS A CA 1
ATOM 902 C C . HIS A 1 113 ? 26.980 -4.595 -14.415 1.00 54.94 113 HIS A C 1
ATOM 904 O O . HIS A 1 113 ? 27.058 -3.484 -13.888 1.00 54.94 113 HIS A O 1
ATOM 910 N N . ARG A 1 114 ? 26.087 -4.796 -15.395 1.00 64.44 114 ARG A N 1
ATOM 911 C CA . ARG A 1 114 ? 25.016 -3.806 -15.639 1.00 64.44 114 ARG A CA 1
ATOM 912 C C . ARG A 1 114 ? 23.879 -3.980 -14.635 1.00 64.44 114 ARG A C 1
ATOM 914 O O . ARG A 1 114 ? 22.878 -4.628 -14.923 1.00 64.44 114 ARG A O 1
ATOM 921 N N . ILE A 1 115 ? 24.012 -3.321 -13.481 1.00 62.78 115 ILE A N 1
ATOM 922 C CA . ILE A 1 115 ? 23.017 -3.295 -12.388 1.00 62.78 115 ILE A CA 1
ATOM 923 C C . ILE A 1 115 ? 21.614 -2.873 -12.876 1.00 62.78 115 ILE A C 1
ATOM 925 O O . ILE A 1 115 ? 20.626 -3.192 -12.228 1.00 62.78 115 ILE A O 1
ATOM 929 N N . TYR A 1 116 ? 21.498 -2.177 -14.012 1.00 71.75 116 TYR A N 1
ATOM 930 C CA . TYR A 1 116 ? 20.229 -1.725 -14.603 1.00 71.75 116 TYR A CA 1
ATOM 931 C C . TYR A 1 116 ? 19.976 -2.293 -16.008 1.00 71.75 116 TYR A C 1
ATOM 933 O O . TYR A 1 116 ? 19.344 -1.631 -16.826 1.00 71.75 116 TYR A O 1
ATOM 941 N N . GLY A 1 117 ? 20.479 -3.493 -16.310 1.00 71.50 117 GLY A N 1
ATOM 942 C CA . GLY A 1 117 ? 20.439 -4.060 -17.663 1.00 71.50 117 GLY A CA 1
ATOM 943 C C . GLY A 1 117 ? 19.044 -4.198 -18.292 1.00 71.50 117 GLY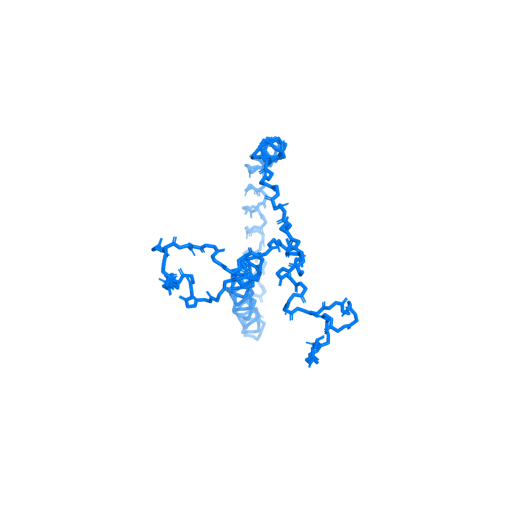 A C 1
ATOM 944 O O . GLY A 1 117 ? 18.949 -4.147 -19.513 1.00 71.50 117 GLY A O 1
ATOM 945 N N . PHE A 1 118 ? 17.986 -4.303 -17.480 1.00 76.75 118 PHE A N 1
ATOM 946 C CA . PHE A 1 118 ? 16.593 -4.442 -17.932 1.00 76.75 118 PHE A CA 1
ATOM 947 C C . PHE A 1 118 ? 15.745 -3.163 -17.791 1.00 76.75 118 PHE A C 1
ATOM 949 O O . PHE A 1 118 ? 14.569 -3.153 -18.145 1.00 76.75 118 PHE A O 1
ATOM 956 N N . ASN A 1 119 ? 16.310 -2.063 -17.287 1.00 79.94 119 ASN A N 1
ATOM 957 C CA . ASN A 1 119 ? 15.548 -0.842 -17.023 1.00 79.94 119 ASN A CA 1
ATOM 958 C C . ASN A 1 119 ? 15.327 -0.021 -18.313 1.00 79.94 119 ASN A C 1
ATOM 960 O O . ASN A 1 119 ? 16.280 0.518 -18.874 1.00 79.94 119 ASN A O 1
ATOM 964 N N . LEU A 1 120 ? 14.068 0.131 -18.737 1.00 79.31 120 LEU A N 1
ATOM 965 C CA . LEU A 1 120 ? 13.637 0.878 -19.933 1.00 79.31 120 LEU A CA 1
ATOM 966 C C . LEU A 1 120 ? 12.999 2.243 -19.591 1.00 79.31 120 LEU A C 1
ATOM 968 O O . LEU A 1 120 ? 12.380 2.881 -20.447 1.00 79.31 120 LEU A O 1
ATOM 972 N N . GLY A 1 121 ? 13.121 2.693 -18.337 1.00 81.12 121 GLY A N 1
ATOM 973 C CA . GLY A 1 121 ? 12.471 3.891 -17.801 1.00 81.12 121 GLY A CA 1
ATOM 974 C C . GLY A 1 121 ? 11.126 3.594 -17.124 1.00 81.12 121 GLY A C 1
ATOM 975 O O . GLY A 1 121 ? 10.404 2.682 -17.511 1.00 81.12 121 GLY A O 1
ATOM 976 N N . TRP A 1 122 ? 10.769 4.393 -16.112 1.00 73.31 122 TRP A N 1
ATOM 977 C CA . TRP A 1 122 ? 9.663 4.100 -15.184 1.00 73.31 122 TRP A CA 1
ATOM 978 C C . TRP A 1 122 ? 8.312 3.799 -15.855 1.00 73.31 122 TRP A C 1
ATOM 980 O O . TRP A 1 122 ? 7.651 2.839 -15.472 1.00 73.31 122 TRP A O 1
ATOM 990 N N . LYS A 1 123 ? 7.925 4.566 -16.887 1.00 77.25 123 LYS A N 1
ATOM 991 C CA . LYS A 1 123 ? 6.664 4.355 -17.622 1.00 77.25 123 LYS A CA 1
ATOM 992 C C . LYS A 1 123 ? 6.668 3.050 -18.412 1.00 77.25 123 LYS A C 1
ATOM 994 O O . LYS A 1 123 ? 5.707 2.299 -18.344 1.00 77.25 123 LYS A O 1
ATOM 999 N N . ASN A 1 124 ? 7.746 2.777 -19.145 1.00 81.44 124 ASN A N 1
ATOM 1000 C CA . ASN A 1 124 ? 7.835 1.581 -19.983 1.00 81.44 124 ASN A CA 1
ATOM 1001 C C . ASN A 1 124 ? 7.920 0.311 -19.128 1.00 81.44 124 ASN A C 1
ATOM 1003 O O . ASN A 1 124 ? 7.306 -0.689 -19.474 1.00 81.44 124 ASN A O 1
ATOM 1007 N N . ASN A 1 125 ? 8.620 0.374 -17.992 1.00 85.25 125 ASN A N 1
ATOM 1008 C CA . ASN A 1 125 ? 8.697 -0.735 -17.041 1.00 85.25 125 ASN A CA 1
ATOM 1009 C C . ASN A 1 125 ? 7.325 -1.043 -16.425 1.00 85.25 125 ASN A C 1
ATOM 1011 O O . ASN A 1 125 ? 6.934 -2.200 -16.334 1.00 85.25 125 ASN A O 1
ATOM 1015 N N . PHE A 1 126 ? 6.566 -0.009 -16.044 1.00 82.31 126 PHE A N 1
ATOM 1016 C CA . PHE A 1 126 ? 5.218 -0.187 -15.505 1.00 82.31 126 PHE A CA 1
ATOM 1017 C C . PHE A 1 126 ? 4.264 -0.790 -16.548 1.00 82.31 126 PHE A C 1
ATOM 1019 O O . PHE A 1 126 ? 3.554 -1.749 -16.257 1.00 82.31 126 PHE A O 1
ATOM 1026 N N . LEU A 1 127 ? 4.302 -0.283 -17.785 1.00 84.81 127 LEU A N 1
ATOM 1027 C CA . LEU A 1 127 ? 3.498 -0.806 -18.894 1.00 84.81 127 LEU A CA 1
ATOM 1028 C C . LEU A 1 127 ? 3.858 -2.249 -19.267 1.00 84.81 127 LEU A C 1
ATOM 1030 O O . LEU A 1 127 ? 2.988 -2.983 -19.716 1.00 84.81 127 LEU A O 1
ATOM 1034 N N . GLN A 1 128 ? 5.107 -2.677 -19.066 1.00 85.38 128 GLN A N 1
ATOM 1035 C CA . GLN A 1 128 ? 5.516 -4.065 -19.305 1.00 85.38 128 GLN A CA 1
ATOM 1036 C C . GLN A 1 128 ? 4.847 -5.050 -18.335 1.00 85.38 128 GLN A C 1
ATOM 1038 O O . GLN A 1 128 ? 4.678 -6.216 -18.675 1.00 85.38 128 GLN A O 1
ATOM 1043 N N . ILE A 1 129 ? 4.489 -4.591 -17.133 1.00 82.75 129 ILE A N 1
ATOM 1044 C CA . ILE A 1 129 ? 3.950 -5.440 -16.064 1.00 82.75 129 ILE A CA 1
ATOM 1045 C C . ILE A 1 129 ? 2.421 -5.366 -16.018 1.00 82.75 129 ILE A C 1
ATOM 1047 O O . ILE A 1 129 ? 1.770 -6.386 -15.829 1.00 82.75 129 ILE A O 1
ATOM 1051 N N . PHE A 1 130 ? 1.846 -4.174 -16.209 1.00 81.56 130 PHE A N 1
ATOM 1052 C CA . PHE A 1 130 ? 0.397 -3.953 -16.146 1.00 81.56 130 PHE A CA 1
ATOM 1053 C C . PHE A 1 130 ? -0.290 -3.914 -17.521 1.00 81.56 130 PHE A C 1
ATOM 1055 O O . PHE A 1 130 ? -1.519 -3.951 -17.592 1.00 81.56 130 PHE A O 1
ATOM 1062 N N . GLY A 1 131 ? 0.470 -3.873 -18.617 1.00 83.50 131 GLY A N 1
ATOM 1063 C CA . GLY A 1 131 ? -0.053 -3.723 -19.976 1.00 83.50 131 GLY A CA 1
ATOM 1064 C C . GLY A 1 131 ? -0.445 -2.279 -20.314 1.00 83.50 131 GLY A C 1
ATOM 1065 O O . GLY A 1 131 ? -0.463 -1.387 -19.459 1.00 83.50 131 GLY A O 1
ATOM 1066 N N . SER A 1 132 ? -0.770 -2.026 -21.585 1.00 82.44 132 SER A N 1
ATOM 1067 C CA . SER A 1 132 ? -1.203 -0.701 -22.066 1.00 82.44 132 SER A CA 1
ATOM 1068 C C . SER A 1 132 ? -2.617 -0.315 -21.636 1.00 82.44 132 SER A C 1
ATOM 1070 O O . SER A 1 132 ? -2.943 0.871 -21.568 1.00 82.44 132 SER A O 1
ATOM 1072 N N . ASP A 1 133 ? -3.448 -1.309 -21.333 1.00 81.31 133 ASP A N 1
ATOM 1073 C CA . ASP A 1 133 ? -4.866 -1.116 -21.069 1.00 81.31 133 ASP A CA 1
ATOM 1074 C C . ASP A 1 133 ? -5.132 -0.819 -19.593 1.00 81.31 133 ASP A C 1
ATOM 1076 O O . ASP A 1 133 ? -5.172 -1.716 -18.752 1.00 81.31 133 ASP A O 1
ATOM 1080 N N . VAL A 1 134 ? -5.424 0.448 -19.293 1.00 79.56 134 VAL A N 1
ATOM 1081 C CA . VAL A 1 134 ? -5.686 0.945 -17.928 1.00 79.56 134 VAL A CA 1
ATOM 1082 C C . VAL A 1 134 ? -6.831 0.198 -17.227 1.00 79.56 134 VAL A C 1
ATOM 1084 O O . VAL A 1 134 ? -6.831 0.054 -16.007 1.00 79.56 134 VAL A O 1
ATOM 1087 N N . LYS A 1 135 ? -7.799 -0.329 -17.989 1.00 78.94 135 LYS A N 1
ATOM 1088 C CA . LYS A 1 135 ? -8.936 -1.100 -17.453 1.00 78.94 135 LYS A CA 1
ATOM 1089 C C . LYS A 1 135 ? -8.500 -2.404 -16.778 1.00 78.94 135 LYS A C 1
ATOM 1091 O O . LYS A 1 135 ? -9.153 -2.840 -15.836 1.00 78.94 135 LYS A O 1
ATOM 1096 N N . HIS A 1 136 ? -7.403 -3.002 -17.236 1.00 79.88 136 HIS A N 1
ATOM 1097 C CA . HIS A 1 136 ? -6.890 -4.267 -16.712 1.00 79.88 136 HIS A CA 1
ATOM 1098 C C . HIS A 1 136 ? -5.917 -4.073 -15.544 1.00 79.88 136 HIS A C 1
ATOM 1100 O O . HIS A 1 136 ? -5.532 -5.047 -14.915 1.00 79.88 136 HIS A O 1
ATOM 1106 N N . TRP A 1 137 ? -5.554 -2.834 -15.195 1.00 80.62 137 TRP A N 1
ATOM 1107 C CA . TRP A 1 137 ? -4.590 -2.577 -14.118 1.00 80.62 137 TRP A CA 1
ATOM 1108 C C . TRP A 1 137 ? -5.117 -2.953 -12.727 1.00 80.62 137 TRP A C 1
ATOM 1110 O O . TRP A 1 137 ? -4.331 -3.290 -11.848 1.00 80.62 137 TRP A O 1
ATOM 1120 N N . LEU A 1 138 ? -6.437 -2.883 -12.523 1.00 78.00 138 LEU A N 1
ATOM 1121 C CA . LEU A 1 138 ? -7.100 -3.192 -11.248 1.00 78.00 138 LEU A CA 1
ATOM 1122 C C . LEU A 1 138 ? -7.798 -4.557 -11.244 1.00 78.00 138 LEU A C 1
ATOM 1124 O O . LEU A 1 138 ? -8.300 -4.989 -10.208 1.00 78.00 138 LEU A O 1
ATOM 1128 N N . LEU A 1 139 ? -7.864 -5.220 -12.397 1.00 81.00 139 LEU A N 1
ATOM 1129 C CA . LEU A 1 139 ? -8.511 -6.516 -12.537 1.00 81.00 139 LEU A CA 1
ATOM 1130 C C . LEU A 1 139 ? -7.441 -7.610 -12.447 1.00 81.00 139 LEU A C 1
ATOM 1132 O O . LEU A 1 139 ? -6.412 -7.487 -13.106 1.00 81.00 139 LEU A O 1
ATOM 1136 N N . PRO A 1 140 ? -7.665 -8.700 -11.689 1.00 82.19 140 PRO A N 1
ATOM 1137 C CA . PRO A 1 140 ? -6.739 -9.829 -11.618 1.00 82.19 140 PRO A CA 1
ATOM 1138 C C . PRO A 1 140 ? -6.851 -10.699 -12.881 1.00 82.19 140 PRO A C 1
ATOM 1140 O O . PRO A 1 140 ? -7.132 -11.894 -12.820 1.00 82.19 140 PRO A O 1
ATOM 1143 N N . VAL A 1 141 ? -6.679 -10.079 -14.046 1.00 83.38 141 VAL A N 1
ATOM 1144 C CA . VAL A 1 141 ? -6.694 -10.716 -15.361 1.00 83.38 141 VAL A CA 1
ATOM 1145 C C . VAL A 1 141 ? -5.367 -10.433 -16.041 1.00 83.38 141 VAL A C 1
ATOM 1147 O O . VAL A 1 141 ? -4.824 -9.336 -15.946 1.00 83.38 141 VAL A O 1
ATOM 1150 N N . PHE A 1 142 ? -4.825 -11.443 -16.710 1.00 78.19 142 PHE A N 1
ATOM 1151 C CA . PHE A 1 142 ? -3.554 -11.308 -17.404 1.00 78.19 142 PHE A CA 1
ATOM 1152 C C . PHE A 1 142 ? -3.699 -10.308 -18.560 1.00 78.19 142 PHE A C 1
ATOM 1154 O O . PHE A 1 142 ? -4.411 -10.582 -19.528 1.00 78.19 142 PHE A O 1
ATOM 1161 N N . SER A 1 143 ? -3.043 -9.151 -18.451 1.00 74.31 143 SER A N 1
ATOM 1162 C CA . SER A 1 143 ? -2.926 -8.186 -19.541 1.00 74.31 143 SER A CA 1
ATOM 1163 C C . SER A 1 143 ? -1.761 -8.587 -20.445 1.00 74.31 143 SER A C 1
ATOM 1165 O O . SER A 1 143 ? -0.658 -8.874 -19.979 1.00 74.31 143 SER A O 1
ATOM 1167 N N . ARG A 1 144 ? -2.041 -8.685 -21.746 1.00 60.75 144 ARG A N 1
ATOM 1168 C CA . ARG A 1 144 ? -1.074 -9.093 -22.769 1.00 60.75 144 ARG A CA 1
ATOM 1169 C C . ARG A 1 144 ? -0.449 -7.886 -23.453 1.00 60.75 144 ARG A C 1
ATOM 1171 O O . ARG A 1 144 ? -1.162 -6.869 -23.595 1.00 60.75 144 ARG A O 1
#